Protein AF-A0A699V8R8-F1 (afdb_monomer_lite)

Secondary structure (DSSP, 8-state):
-----TTHHH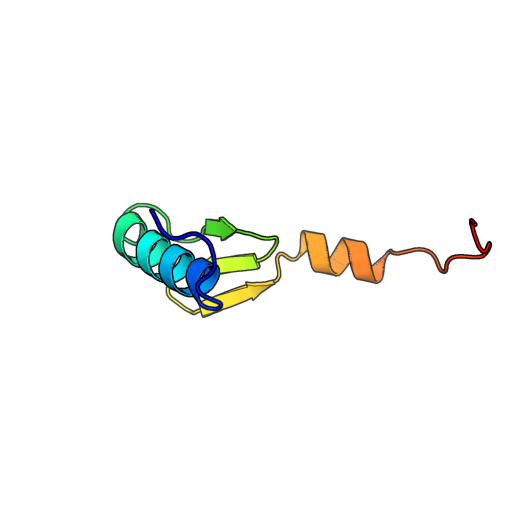HHHHHHHHHHTTT-SEEEETTEEEETTEEEE-HHHHHHHHTPPPP-S---

Foldseek 3Di:
DDDDDPCVVVVVLVVCCVVCVVPDQWDDDPQWIQGPVGIGGNVVVVVCVVPPDDDPDDDD

pLDDT: mean 78.59, std 8.04, range [49.81, 89.31]

Radius of gyration: 16.19 Å; chains: 1; bounding box: 37×27×43 Å

Structure (mmCIF, N/CA/C/O backbone):
data_AF-A0A699V8R8-F1
#
_entry.id   AF-A0A699V8R8-F1
#
loop_
_atom_site.group_PDB
_atom_site.id
_atom_site.type_symbol
_atom_site.label_atom_id
_atom_site.label_alt_id
_atom_site.label_comp_id
_atom_site.label_asym_id
_atom_site.label_entity_id
_atom_site.label_seq_id
_atom_site.pdbx_PDB_ins_code
_atom_site.Cartn_x
_atom_site.Cartn_y
_atom_site.Cartn_z
_atom_site.occupancy
_atom_site.B_iso_or_equiv
_atom_site.auth_seq_id
_atom_site.auth_comp_id
_atom_site.auth_asym_id
_atom_site.auth_atom_id
_atom_site.pdbx_PDB_model_num
ATOM 1 N N . MET A 1 1 ? 7.745 -11.912 22.019 1.00 49.81 1 MET A N 1
ATOM 2 C CA . MET A 1 1 ? 6.805 -11.477 20.963 1.00 49.81 1 MET A CA 1
ATOM 3 C C . MET A 1 1 ? 6.893 -12.480 19.823 1.00 49.81 1 MET A C 1
ATOM 5 O O . MET A 1 1 ? 8.015 -12.708 19.384 1.00 49.81 1 MET A O 1
ATOM 9 N N . PRO A 1 2 ? 5.805 -13.144 19.395 1.00 61.47 2 PRO A N 1
ATOM 10 C CA . PRO A 1 2 ? 5.892 -14.090 18.292 1.00 61.47 2 PRO A CA 1
ATOM 11 C C . PRO A 1 2 ? 5.879 -13.312 16.971 1.00 61.47 2 PRO A C 1
ATOM 13 O O . PRO A 1 2 ? 4.885 -12.679 16.624 1.00 61.47 2 PRO A O 1
ATOM 16 N N . PHE A 1 3 ? 6.992 -13.340 16.243 1.00 60.69 3 PHE A N 1
ATOM 17 C CA . PHE A 1 3 ? 7.043 -12.930 14.840 1.00 60.69 3 PHE A CA 1
ATOM 18 C C . PHE A 1 3 ? 6.761 -14.175 13.985 1.00 60.69 3 PHE A C 1
ATOM 20 O O . PHE A 1 3 ? 7.391 -15.204 14.213 1.00 60.69 3 PHE A O 1
ATOM 27 N N . GLY A 1 4 ? 5.807 -14.112 13.044 1.00 62.47 4 GLY A N 1
ATOM 28 C CA . GLY A 1 4 ? 5.524 -15.236 12.129 1.00 62.47 4 GLY A CA 1
ATOM 29 C C . GLY A 1 4 ? 4.055 -15.612 11.908 1.00 62.47 4 GLY A C 1
ATOM 30 O O . GLY A 1 4 ? 3.783 -16.612 11.252 1.00 62.47 4 GLY A O 1
ATOM 31 N N . LEU A 1 5 ? 3.095 -14.835 12.411 1.00 66.50 5 LEU A N 1
ATOM 32 C CA . LEU A 1 5 ? 1.697 -14.982 12.004 1.00 66.50 5 LEU A CA 1
ATOM 33 C C . LEU A 1 5 ? 1.547 -14.471 10.561 1.00 66.50 5 LEU A C 1
ATOM 35 O O . LEU A 1 5 ? 1.856 -13.314 10.280 1.00 66.50 5 LEU A O 1
ATOM 39 N N . THR A 1 6 ? 1.087 -15.317 9.637 1.00 70.88 6 THR A N 1
ATOM 40 C CA . THR A 1 6 ? 0.913 -15.019 8.196 1.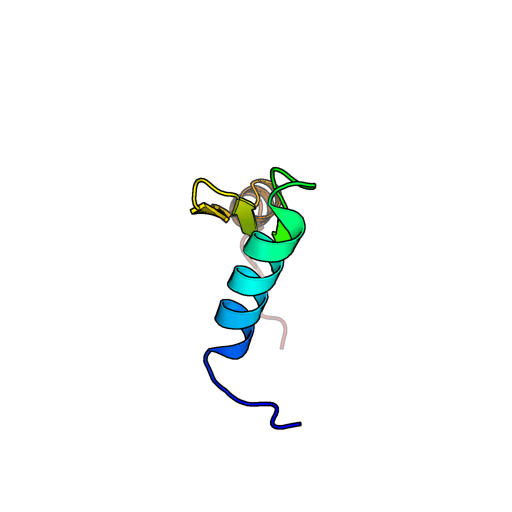00 70.88 6 THR A CA 1
ATOM 41 C C . THR A 1 6 ? 0.013 -13.806 7.920 1.00 70.88 6 THR A C 1
ATOM 43 O O . THR A 1 6 ? 0.040 -13.226 6.840 1.00 70.88 6 THR A O 1
ATOM 46 N N . ASN A 1 7 ? -0.761 -13.397 8.918 1.00 73.81 7 ASN A N 1
ATOM 47 C CA . ASN A 1 7 ? -1.686 -12.272 8.947 1.00 73.81 7 ASN A CA 1
ATOM 48 C C . ASN A 1 7 ? -1.128 -11.007 9.630 1.00 73.81 7 ASN A C 1
ATOM 50 O O . ASN A 1 7 ? -1.834 -10.003 9.693 1.00 73.81 7 ASN A O 1
ATOM 54 N N . ALA A 1 8 ? 0.122 -11.007 10.109 1.00 82.56 8 ALA A N 1
ATOM 55 C CA . ALA A 1 8 ? 0.722 -9.851 10.783 1.00 82.56 8 ALA A CA 1
ATOM 56 C C . ALA A 1 8 ? 0.639 -8.531 9.979 1.00 82.56 8 ALA A C 1
ATOM 58 O O . ALA A 1 8 ? 0.284 -7.513 10.577 1.00 82.56 8 ALA A O 1
ATOM 59 N N . PRO A 1 9 ? 0.864 -8.507 8.647 1.00 78.69 9 PRO A N 1
ATOM 60 C CA . PRO A 1 9 ? 0.731 -7.275 7.869 1.00 78.69 9 PRO A CA 1
ATOM 61 C C . PRO A 1 9 ? -0.712 -6.760 7.819 1.00 78.69 9 PRO A C 1
ATOM 63 O O . PRO A 1 9 ? -0.935 -5.559 7.914 1.00 78.69 9 PRO A O 1
ATOM 66 N N . ALA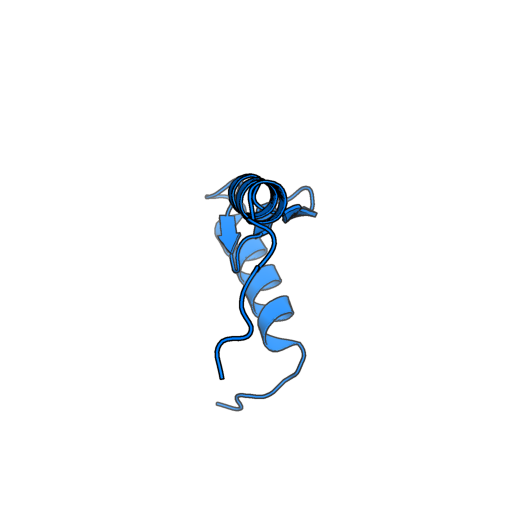 A 1 10 ? -1.694 -7.658 7.707 1.00 80.44 10 ALA A N 1
ATOM 67 C CA . ALA A 1 10 ? -3.108 -7.292 7.632 1.00 80.44 10 ALA A CA 1
ATOM 68 C C . ALA A 1 10 ? -3.621 -6.713 8.956 1.00 80.44 10 ALA A C 1
ATOM 70 O O . ALA A 1 10 ? -4.306 -5.696 8.959 1.00 80.44 10 ALA A O 1
ATOM 71 N N . VAL A 1 11 ? -3.234 -7.321 10.081 1.00 85.50 11 VAL A N 1
ATOM 72 C CA . VAL A 1 11 ? -3.604 -6.836 11.420 1.00 85.50 11 VAL A CA 1
ATOM 73 C C . VAL A 1 11 ? -2.959 -5.480 11.713 1.00 85.50 11 VAL A C 1
ATOM 75 O O . VAL A 1 11 ? -3.601 -4.606 12.287 1.00 85.50 11 VAL A O 1
ATOM 78 N N . PHE A 1 12 ? -1.708 -5.281 11.293 1.00 83.56 12 PHE A N 1
ATOM 79 C CA . PHE A 1 12 ? -1.044 -3.986 11.418 1.00 83.56 12 PHE A CA 1
ATOM 80 C C . PHE A 1 12 ? -1.735 -2.906 10.573 1.00 83.56 12 PHE A C 1
ATOM 82 O O . PHE A 1 12 ? -2.002 -1.823 11.084 1.00 83.56 12 PHE A O 1
ATOM 89 N N . MET A 1 13 ? -2.070 -3.205 9.313 1.00 82.38 13 MET A N 1
ATOM 90 C CA . MET A 1 13 ? -2.788 -2.270 8.437 1.00 82.38 13 MET A CA 1
ATOM 91 C C . MET A 1 13 ? -4.166 -1.886 9.001 1.00 82.38 13 MET A C 1
ATOM 93 O O . MET A 1 13 ? -4.487 -0.702 9.037 1.00 82.38 13 MET A O 1
ATOM 97 N N . ASP A 1 14 ? -4.947 -2.850 9.506 1.00 83.25 14 ASP A N 1
ATOM 98 C CA . ASP A 1 14 ? -6.242 -2.579 10.156 1.00 83.25 14 ASP A CA 1
ATOM 99 C C . ASP A 1 14 ? -6.091 -1.673 11.386 1.00 83.25 14 ASP A C 1
ATOM 101 O O . ASP A 1 14 ? -6.827 -0.702 11.555 1.00 83.25 14 ASP A O 1
ATOM 105 N N . LEU A 1 15 ? -5.094 -1.949 12.231 1.00 85.75 15 LEU A N 1
ATOM 106 C CA . LEU A 1 15 ? -4.836 -1.152 13.427 1.00 85.75 15 LEU A CA 1
ATOM 107 C C . LEU A 1 15 ? -4.457 0.292 13.080 1.00 85.75 15 LEU A C 1
ATOM 109 O O . LEU A 1 15 ? -4.979 1.227 13.686 1.00 85.75 15 LEU A O 1
ATOM 113 N N . MET A 1 16 ? -3.563 0.469 12.106 1.00 82.88 16 MET A N 1
ATOM 114 C CA . MET A 1 16 ? -3.135 1.793 11.657 1.00 82.88 16 MET A CA 1
ATOM 115 C C . MET A 1 16 ? -4.313 2.579 11.085 1.00 82.88 16 MET A C 1
ATOM 117 O O . MET A 1 16 ? -4.500 3.733 11.461 1.00 82.88 16 MET A O 1
ATOM 121 N N . ASN A 1 17 ? -5.169 1.942 10.284 1.00 80.81 17 ASN A N 1
ATOM 122 C CA . ASN A 1 17 ? -6.394 2.582 9.817 1.00 80.81 17 ASN A CA 1
ATOM 123 C C . ASN A 1 17 ? -7.268 3.036 10.976 1.00 80.81 17 ASN A C 1
ATOM 125 O O . ASN A 1 17 ? -7.704 4.174 10.982 1.00 80.81 17 ASN A O 1
ATOM 129 N N . ARG A 1 18 ? -7.502 2.191 11.983 1.00 83.06 18 ARG A N 1
ATOM 130 C CA . ARG A 1 18 ? -8.417 2.510 13.092 1.00 83.06 18 ARG A CA 1
ATOM 131 C C . ARG A 1 18 ? -7.900 3.620 14.003 1.00 83.06 18 ARG A C 1
ATOM 133 O O . ARG A 1 18 ? -8.700 4.412 14.484 1.00 83.06 18 ARG A O 1
ATOM 140 N N . ILE A 1 19 ? -6.591 3.676 14.248 1.00 84.69 19 ILE A N 1
ATOM 141 C CA . ILE A 1 19 ? -5.978 4.701 15.109 1.00 84.69 19 ILE A CA 1
ATOM 142 C C . ILE A 1 19 ? -5.879 6.041 14.380 1.00 84.69 19 ILE A C 1
ATOM 144 O O . ILE A 1 19 ? -6.144 7.085 14.970 1.00 84.69 19 ILE A O 1
ATOM 148 N N . PHE A 1 20 ? -5.485 6.015 13.107 1.00 78.62 20 PHE A N 1
ATOM 149 C CA . PHE A 1 20 ? -5.219 7.230 12.344 1.00 78.62 20 PHE A CA 1
ATOM 150 C C . PHE A 1 20 ? -6.405 7.700 11.503 1.00 78.62 20 PHE A C 1
ATOM 152 O O . PHE A 1 20 ? -6.303 8.768 10.917 1.00 78.62 20 PHE A O 1
ATOM 159 N N . HIS A 1 21 ? -7.534 6.984 11.503 1.00 75.19 21 HIS A N 1
ATOM 160 C CA . HIS A 1 21 ? -8.756 7.342 10.772 1.00 75.19 21 HIS A CA 1
ATOM 161 C C . HIS A 1 21 ? -9.186 8.803 10.975 1.00 75.19 21 HIS A C 1
ATOM 163 O O . HIS A 1 21 ? -9.624 9.455 10.038 1.00 75.19 21 HIS A O 1
ATOM 169 N N . GLU A 1 22 ? -9.087 9.327 12.201 1.00 79.31 22 GLU A N 1
ATOM 170 C CA . GLU A 1 22 ? -9.489 10.709 12.515 1.00 79.31 22 GLU A CA 1
ATOM 171 C C . GLU A 1 22 ? -8.405 11.756 12.204 1.00 79.31 22 GLU A C 1
ATOM 173 O O . GLU A 1 22 ? -8.664 12.954 12.279 1.00 79.31 22 GLU A O 1
ATOM 178 N N . PHE A 1 23 ? -7.188 11.321 11.867 1.00 78.50 23 PHE A N 1
ATOM 179 C CA . PHE A 1 23 ? -6.017 12.188 11.707 1.00 78.50 23 PHE A CA 1
ATOM 180 C C . PHE A 1 23 ? -5.416 12.158 10.297 1.00 78.50 23 PHE A C 1
ATOM 182 O O . PHE A 1 23 ? -4.731 13.105 9.914 1.00 78.50 23 PHE A O 1
ATOM 189 N N . LEU A 1 24 ? -5.628 11.079 9.541 1.00 76.31 24 LEU A N 1
ATOM 190 C CA . LEU A 1 24 ? -5.062 10.836 8.219 1.00 76.31 24 LEU A CA 1
ATOM 191 C C . LEU A 1 24 ? -6.123 10.190 7.322 1.00 76.31 24 LEU A C 1
ATOM 193 O O . LEU A 1 24 ? -6.498 9.039 7.534 1.00 76.31 24 LEU A O 1
ATOM 197 N N . ASP A 1 25 ? -6.539 10.902 6.274 1.00 75.69 25 ASP A N 1
ATOM 198 C CA . ASP A 1 25 ? -7.490 10.369 5.287 1.00 75.69 25 ASP A CA 1
ATOM 199 C C . ASP A 1 25 ? -6.889 9.219 4.456 1.00 75.69 25 ASP A C 1
ATOM 201 O O . ASP A 1 25 ? -7.607 8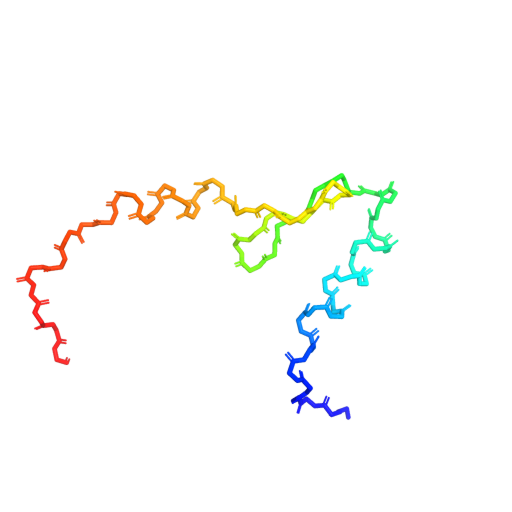.335 3.989 1.00 75.69 25 ASP A O 1
ATOM 205 N N . ASN A 1 26 ? -5.564 9.229 4.254 1.00 78.44 26 ASN A N 1
ATOM 206 C CA . ASN A 1 26 ? -4.836 8.254 3.441 1.00 78.44 26 ASN A CA 1
ATOM 207 C C . ASN A 1 26 ? -3.429 7.993 4.004 1.00 78.44 26 ASN A C 1
ATOM 209 O O . ASN A 1 26 ? -2.712 8.932 4.354 1.00 78.44 26 ASN A O 1
ATOM 213 N N . MET A 1 27 ? -2.993 6.729 4.018 1.00 80.75 27 MET A N 1
ATOM 214 C CA . MET A 1 27 ? -1.648 6.322 4.447 1.00 80.75 27 MET A CA 1
ATOM 215 C C . MET A 1 27 ? -0.964 5.436 3.399 1.00 80.75 27 MET A C 1
ATOM 217 O O . MET A 1 27 ? -1.534 4.452 2.940 1.00 80.75 27 MET A O 1
ATOM 221 N N . ALA A 1 28 ? 0.293 5.734 3.058 1.00 82.94 28 ALA A N 1
ATOM 222 C CA . ALA A 1 28 ? 1.106 4.871 2.201 1.00 82.94 28 ALA A CA 1
ATOM 223 C C . ALA A 1 28 ? 1.805 3.767 3.020 1.00 82.94 28 ALA A C 1
ATOM 225 O O . ALA A 1 28 ? 2.577 4.053 3.937 1.00 82.94 28 ALA A O 1
ATOM 226 N N . PHE A 1 29 ? 1.572 2.500 2.675 1.00 80.81 29 PHE A N 1
ATOM 227 C CA . PHE A 1 29 ? 2.174 1.332 3.320 1.00 80.81 29 PHE A CA 1
ATOM 228 C C . PHE A 1 29 ? 2.459 0.217 2.301 1.00 80.81 29 PHE A C 1
ATOM 230 O O . PHE A 1 29 ? 1.594 -0.150 1.514 1.00 80.81 29 PHE A O 1
ATOM 237 N N . LEU A 1 30 ? 3.684 -0.328 2.280 1.00 81.94 30 LEU A N 1
ATOM 238 C CA . LEU A 1 30 ? 4.124 -1.386 1.340 1.00 81.94 30 LEU A CA 1
ATOM 239 C C . LEU A 1 30 ? 3.880 -1.080 -0.164 1.00 81.94 30 LEU A C 1
ATOM 241 O O . LEU A 1 30 ? 3.774 -1.985 -0.998 1.00 81.94 30 LEU A O 1
ATOM 245 N N . GLY A 1 31 ? 3.817 0.203 -0.536 1.00 80.56 31 GLY A N 1
ATOM 246 C CA . GLY A 1 31 ? 3.494 0.643 -1.901 1.00 80.56 31 GLY A CA 1
ATOM 247 C C . GLY A 1 31 ? 2.001 0.563 -2.245 1.00 80.56 31 GLY A C 1
ATOM 248 O O . GLY A 1 31 ? 1.638 0.490 -3.420 1.00 80.56 31 GLY A O 1
ATOM 249 N N . HIS A 1 32 ? 1.154 0.538 -1.221 1.00 81.06 32 HIS A N 1
ATOM 250 C CA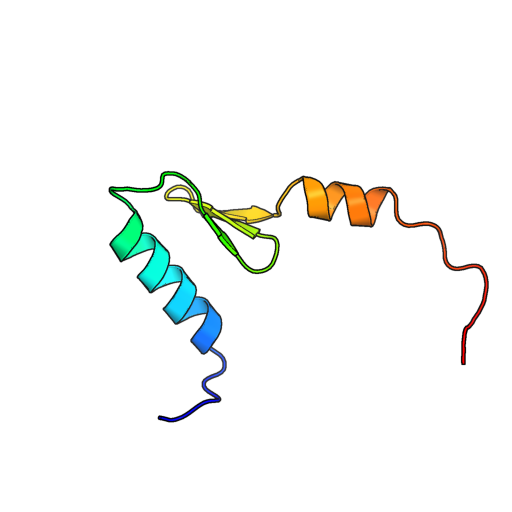 . HIS A 1 32 ? -0.292 0.668 -1.298 1.00 81.06 32 HIS A CA 1
ATOM 251 C C . HIS A 1 32 ? -0.722 1.921 -0.539 1.00 81.06 32 HIS A C 1
ATOM 253 O O . HIS A 1 32 ? -0.102 2.283 0.458 1.00 81.06 32 HIS A O 1
ATOM 259 N N . ILE A 1 33 ? -1.779 2.573 -1.005 1.00 85.38 33 ILE A N 1
ATOM 260 C CA . ILE A 1 33 ? -2.461 3.639 -0.284 1.00 85.38 33 ILE A CA 1
ATOM 261 C C . ILE A 1 33 ? -3.649 2.999 0.422 1.00 85.38 33 ILE A C 1
ATOM 263 O O . ILE A 1 33 ? -4.506 2.379 -0.208 1.00 85.38 33 ILE A O 1
ATOM 267 N N . VAL A 1 34 ? -3.670 3.121 1.739 1.00 83.25 34 VAL A N 1
ATOM 268 C CA . VAL A 1 34 ? -4.724 2.607 2.597 1.00 83.25 34 VAL A CA 1
ATOM 269 C C . VAL A 1 34 ? -5.596 3.778 3.035 1.00 83.25 34 VAL A C 1
ATOM 271 O O . VAL A 1 34 ? -5.080 4.770 3.553 1.00 83.25 34 VAL A O 1
ATOM 274 N N . SER A 1 35 ? -6.899 3.664 2.797 1.00 80.12 35 SER A N 1
ATOM 275 C CA . SER A 1 35 ? -7.903 4.667 3.140 1.00 80.12 35 SER A CA 1
ATOM 276 C C . SER A 1 35 ? -9.147 4.013 3.740 1.00 80.12 35 SER A C 1
ATOM 278 O O . SER A 1 35 ? -9.284 2.786 3.773 1.00 80.12 35 SER A O 1
ATOM 280 N N . VAL A 1 36 ? -10.077 4.850 4.196 1.00 73.00 36 VAL A N 1
ATOM 281 C CA . VAL A 1 36 ? -11.386 4.426 4.720 1.00 73.00 36 VAL A CA 1
ATOM 282 C C . VAL A 1 36 ? -12.254 3.741 3.659 1.00 73.00 36 VAL A C 1
ATOM 284 O O . VAL A 1 36 ? -13.090 2.903 3.986 1.00 73.00 36 VAL A O 1
ATOM 287 N N . GLU A 1 37 ? -12.035 4.068 2.384 1.00 77.25 37 GLU A N 1
ATOM 288 C CA . GLU A 1 37 ? -12.748 3.488 1.241 1.00 77.25 37 GLU A CA 1
ATOM 289 C C . GLU A 1 37 ? -12.145 2.143 0.805 1.00 77.25 37 GLU A C 1
ATOM 291 O O . GLU A 1 37 ? -12.815 1.345 0.148 1.00 77.25 37 GLU A O 1
ATOM 296 N N . GLY A 1 38 ? -10.893 1.860 1.188 1.00 76.62 38 GLY A N 1
ATOM 297 C CA . GLY A 1 38 ? -10.230 0.587 0.923 1.00 76.62 38 GLY A CA 1
ATOM 298 C C . GLY A 1 38 ? -8.722 0.698 0.696 1.00 76.62 38 GLY A C 1
ATOM 299 O O . GLY A 1 38 ? -8.077 1.695 1.013 1.00 76.62 38 G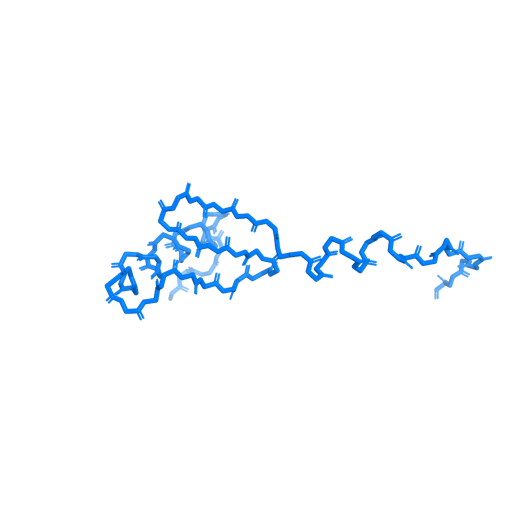LY A O 1
ATOM 300 N N . ILE A 1 39 ? -8.138 -0.369 0.142 1.00 83.12 39 ILE A N 1
ATOM 301 C CA . ILE A 1 39 ? -6.712 -0.437 -0.207 1.00 83.12 39 ILE A CA 1
ATOM 302 C C . ILE A 1 39 ? -6.570 -0.231 -1.715 1.00 83.12 39 ILE A C 1
ATOM 304 O O . ILE A 1 39 ? -7.103 -1.009 -2.506 1.00 83.12 39 ILE A O 1
ATOM 308 N N . THR A 1 40 ? -5.800 0.774 -2.119 1.00 83.62 40 THR A N 1
ATOM 309 C CA . THR A 1 40 ? -5.446 1.041 -3.518 1.00 83.62 40 THR A CA 1
ATOM 310 C C . THR A 1 40 ? -3.937 0.902 -3.719 1.00 83.62 40 THR A C 1
ATOM 312 O O . THR A 1 40 ? -3.154 0.951 -2.773 1.00 83.62 40 THR A O 1
ATOM 315 N N . ILE A 1 41 ? -3.488 0.627 -4.944 1.00 80.75 41 ILE A N 1
ATOM 316 C CA . ILE A 1 41 ? -2.051 0.589 -5.254 1.00 80.75 41 ILE A CA 1
ATOM 317 C C . ILE A 1 41 ? -1.578 2.025 -5.468 1.00 80.75 41 ILE A C 1
ATOM 319 O O . ILE A 1 41 ? -2.252 2.788 -6.156 1.00 80.75 41 ILE A O 1
ATOM 323 N N . ASP A 1 42 ? -0.413 2.370 -4.917 1.00 82.69 42 ASP A N 1
ATOM 324 C CA . ASP A 1 42 ? 0.204 3.672 -5.160 1.00 82.69 42 ASP A CA 1
ATOM 325 C C . ASP A 1 42 ? 0.435 3.875 -6.676 1.00 82.69 42 ASP A C 1
ATOM 327 O O . ASP A 1 42 ? 1.136 3.059 -7.298 1.00 82.69 42 ASP A O 1
ATOM 331 N N . PRO A 1 43 ? -0.117 4.943 -7.288 1.00 82.00 43 PRO A N 1
ATOM 332 C CA . PRO A 1 43 ? 0.099 5.262 -8.696 1.00 82.00 43 PRO A CA 1
ATOM 333 C C . PRO A 1 43 ? 1.580 5.283 -9.092 1.00 82.00 43 PRO A C 1
ATOM 335 O O . PRO A 1 43 ? 1.924 4.840 -10.187 1.00 82.00 43 PRO A O 1
ATOM 338 N N . ALA A 1 44 ? 2.478 5.698 -8.192 1.00 81.75 44 ALA A N 1
ATOM 339 C CA . ALA A 1 44 ? 3.917 5.714 -8.445 1.00 81.75 44 ALA A CA 1
ATOM 340 C C . ALA A 1 44 ? 4.486 4.303 -8.684 1.00 81.75 44 ALA A C 1
ATOM 342 O O . ALA A 1 44 ? 5.350 4.105 -9.541 1.00 81.75 44 ALA A O 1
ATOM 343 N N . LYS A 1 45 ? 3.967 3.291 -7.978 1.00 77.69 45 LYS A N 1
ATOM 344 C CA . LYS A 1 45 ? 4.345 1.884 -8.177 1.00 77.69 45 LYS A CA 1
ATOM 345 C C . LYS A 1 45 ? 3.801 1.346 -9.500 1.00 77.69 45 LYS A C 1
ATOM 347 O O . LYS A 1 45 ? 4.507 0.617 -10.197 1.00 77.69 45 LYS A O 1
ATOM 352 N N . VAL A 1 46 ? 2.574 1.726 -9.868 1.00 82.19 46 VAL A N 1
ATOM 353 C CA . VAL A 1 46 ? 1.976 1.366 -11.167 1.00 82.19 46 VAL A CA 1
ATOM 354 C C . VAL A 1 46 ? 2.795 1.955 -12.312 1.00 82.19 46 VAL A C 1
ATOM 356 O O . VAL A 1 46 ? 3.118 1.249 -13.269 1.00 82.19 46 VAL A O 1
ATOM 359 N N . GLU A 1 47 ? 3.198 3.220 -12.201 1.00 84.31 47 GLU A N 1
ATOM 360 C CA . GLU A 1 47 ? 4.066 3.859 -13.186 1.00 84.31 47 GLU A CA 1
ATOM 361 C C . GLU A 1 47 ? 5.435 3.188 -13.277 1.00 84.31 47 GLU A C 1
ATOM 363 O O . GLU A 1 47 ? 5.927 2.980 -14.384 1.00 84.31 47 GLU A O 1
ATOM 368 N N . ALA A 1 48 ? 6.035 2.816 -12.144 1.00 84.00 48 ALA A N 1
ATOM 369 C CA . ALA A 1 48 ? 7.322 2.130 -12.121 1.00 84.00 48 ALA A CA 1
ATOM 370 C C . ALA A 1 48 ? 7.269 0.777 -12.852 1.00 84.00 48 ALA A C 1
ATOM 372 O O . ALA A 1 48 ? 8.180 0.463 -13.614 1.00 84.00 48 ALA A O 1
ATOM 373 N N . ILE A 1 49 ? 6.188 0.006 -12.678 1.00 83.19 49 ILE A N 1
ATOM 374 C CA . ILE A 1 49 ? 5.971 -1.260 -13.400 1.00 83.19 49 ILE A CA 1
ATOM 375 C C . ILE A 1 49 ? 5.699 -0.999 -14.886 1.00 83.19 49 ILE A C 1
ATOM 377 O O . ILE A 1 49 ? 6.233 -1.694 -15.746 1.00 83.19 49 ILE A O 1
ATOM 381 N N . THR A 1 50 ? 4.902 0.021 -15.206 1.00 83.62 50 THR A N 1
ATOM 382 C CA . THR A 1 50 ? 4.534 0.345 -16.595 1.00 83.62 50 THR A CA 1
ATOM 383 C C . THR A 1 50 ? 5.732 0.848 -17.404 1.00 83.62 50 THR A C 1
ATOM 385 O O . THR A 1 50 ? 5.868 0.528 -18.583 1.00 83.62 50 THR A O 1
ATOM 388 N N . LYS A 1 51 ? 6.621 1.623 -16.774 1.00 89.31 51 LYS A N 1
ATOM 389 C CA . LYS A 1 51 ? 7.849 2.161 -17.379 1.00 89.31 51 LYS A CA 1
ATOM 390 C C . LYS A 1 51 ? 9.026 1.185 -17.292 1.00 89.31 51 LYS A C 1
ATOM 392 O O . LYS A 1 51 ? 10.113 1.521 -17.762 1.00 89.31 51 LYS A O 1
ATOM 397 N N . TRP A 1 52 ? 8.838 0.006 -16.692 1.00 87.50 52 TRP A N 1
ATOM 398 C CA . TRP A 1 52 ? 9.918 -0.948 -16.479 1.00 87.50 52 TRP A CA 1
ATOM 399 C C . TRP A 1 52 ? 10.496 -1.412 -17.827 1.00 87.50 52 TRP A C 1
ATOM 401 O O . TRP A 1 52 ? 9.763 -1.974 -18.650 1.00 87.50 52 TRP A O 1
ATOM 411 N N . PRO A 1 53 ? 11.795 -1.184 -18.096 1.00 86.75 53 PRO A N 1
ATOM 412 C CA . PRO A 1 53 ? 12.403 -1.612 -19.345 1.00 86.75 53 PRO A CA 1
ATOM 413 C C . PRO A 1 53 ? 12.409 -3.138 -19.409 1.00 86.75 53 PRO A C 1
ATOM 415 O O . PRO A 1 53 ? 12.643 -3.815 -18.405 1.00 86.75 53 PRO A O 1
ATOM 418 N N . ARG A 1 54 ? 12.178 -3.705 -20.598 1.00 83.88 54 ARG A N 1
ATOM 419 C CA . ARG A 1 54 ? 12.334 -5.154 -20.767 1.00 83.88 54 ARG A CA 1
ATOM 420 C C . ARG A 1 54 ? 13.786 -5.513 -20.452 1.00 83.88 54 ARG A C 1
ATOM 422 O O . ARG A 1 54 ? 14.671 -4.958 -21.104 1.00 83.88 54 ARG A O 1
ATOM 429 N N . PRO A 1 55 ? 14.049 -6.410 -19.489 1.00 85.56 55 PRO A N 1
ATOM 430 C CA . PRO A 1 55 ? 15.410 -6.834 -19.212 1.00 85.56 55 PRO A CA 1
ATOM 431 C C . PRO A 1 55 ? 15.975 -7.527 -20.459 1.00 85.56 55 PRO A C 1
ATOM 433 O O . PRO A 1 55 ? 15.396 -8.488 -20.961 1.00 85.56 55 PRO A O 1
ATOM 436 N N . THR A 1 56 ? 17.075 -6.997 -20.995 1.00 80.94 56 THR A N 1
ATOM 437 C CA . THR A 1 56 ? 17.730 -7.491 -22.221 1.00 80.94 56 THR A CA 1
ATOM 438 C C . THR A 1 56 ? 18.937 -8.382 -21.944 1.00 80.94 56 THR A C 1
ATOM 440 O O . THR A 1 56 ? 19.528 -8.913 -22.878 1.00 80.94 56 THR A O 1
ATOM 443 N N . SER A 1 57 ? 19.317 -8.541 -20.678 1.00 79.88 57 SER A N 1
ATOM 444 C CA . SER A 1 57 ? 20.453 -9.352 -20.255 1.00 79.88 57 SER A CA 1
ATOM 445 C C . SER A 1 57 ? 20.050 -10.182 -19.050 1.00 79.88 57 SER A C 1
ATOM 447 O O . SER A 1 57 ? 19.430 -9.664 -18.120 1.00 79.88 57 SER A O 1
ATOM 449 N N . VAL A 1 58 ? 20.423 -11.458 -19.058 1.00 71.00 58 VAL A N 1
ATOM 450 C CA . VAL A 1 58 ? 20.404 -12.284 -17.852 1.00 71.00 58 VAL A CA 1
ATOM 451 C C . VAL A 1 58 ? 21.630 -11.861 -17.049 1.00 71.00 58 VAL A C 1
ATOM 453 O O . VAL A 1 58 ? 22.752 -12.077 -17.495 1.00 71.00 58 VAL A O 1
ATOM 456 N N . ALA A 1 59 ? 21.426 -11.151 -15.941 1.00 64.94 59 ALA A N 1
ATOM 457 C CA . ALA A 1 59 ? 22.469 -11.013 -14.934 1.00 64.94 59 ALA A CA 1
ATOM 458 C C . ALA A 1 59 ? 22.440 -12.287 -14.081 1.00 64.94 59 ALA A C 1
ATOM 460 O O . ALA A 1 59 ? 21.372 -12.658 -13.591 1.00 64.94 59 ALA A O 1
ATOM 461 N N . GLU A 1 60 ? 23.584 -12.966 -14.010 1.00 52.03 60 GLU A N 1
ATOM 462 C CA . GLU A 1 60 ? 23.829 -14.147 -13.173 1.00 52.03 60 GLU A CA 1
ATOM 463 C C . GLU A 1 60 ? 24.029 -13.753 -11.703 1.00 52.03 60 GLU A C 1
ATOM 465 O O . GLU A 1 60 ? 24.660 -12.696 -11.456 1.00 52.03 60 GLU A O 1
#

Sequence (60 aa):
MPFGLTNAPAVFMDLMNRIFHEFLDNMAFLGHIVSVEGITIDPAKVEAITKWPRPTSVAE

InterPro domains:
  IPR043128 Reverse transcriptase/Diguanylate cyclase domain [G3DSA:3.30.70.270] (1-41)
  IPR043502 DNA/RNA polymerase superfamily [SSF56672] (1-59)

Organism: Tanacetum cinerariifolium (NCBI:txid118510)